Protein AF-A0A8A1M1Y3-F1 (afdb_monomer)

Sequence (169 aa):
MFKKKPVVKSLAPLRSSDRRKVADQIIQQFKIEIPTPTAATSQEQPGAPPNEAAITLTALRKSLLPDNTMSARFTTTAGPDLTLVQGTIYVGSHADDDERILWVRPEQGAGTDGRLYPTVYTLWRHPRLVPLLHTPNLVMDKLYGGADLMTPGLANGPPFPARAVCIFA

InterPro domains:
  IPR039757 Eukaryotic translation initiation factor 2D [PTHR12217] (1-159)
  IPR048248 Eukaryotic translation initiation factor 2D-like, PUA RNA-binding domain [PF26292] (130-158)

Radius of gyration: 18.9 Å; Cα contacts (8 Å, |Δi|>4): 222; chains: 1; bounding box: 44×28×60 Å

Solvent-accessible surface area (backbone atoms only — not comparable to full-atom values): 10388 Å² total; per-residue (Å²): 108,73,89,52,90,59,51,68,52,78,75,39,80,49,52,74,69,56,52,50,55,52,37,52,49,50,39,62,76,49,64,56,81,72,83,70,94,76,78,84,74,96,72,92,76,91,78,80,68,79,62,58,61,52,50,52,51,51,52,49,37,42,72,78,50,40,88,74,24,25,33,26,47,36,41,32,48,37,73,94,84,53,41,62,31,32,28,41,37,33,32,22,65,42,98,85,70,44,79,38,65,37,36,38,29,44,67,43,45,87,78,51,83,60,52,79,41,72,30,71,69,37,36,72,77,42,63,82,62,53,74,87,79,54,57,54,74,86,50,47,69,44,45,76,74,68,49,83,87,52,77,90,51,43,52,87,58,82,84,68,65,92,78,59,79,84,80,80,119

Organism: Ajellomyces capsulatus (NCBI:txid5037)

Mean predicted aligned error: 9.04 Å

pLDDT: mean 81.08, std 14.26, range [35.69, 94.81]

Structure (mmCIF, N/CA/C/O backbone):
data_AF-A0A8A1M1Y3-F1
#
_entry.id   AF-A0A8A1M1Y3-F1
#
loop_
_atom_site.group_PDB
_atom_site.id
_atom_site.type_symbol
_atom_site.label_atom_id
_atom_site.label_alt_id
_atom_site.label_comp_id
_atom_site.label_asym_id
_atom_site.label_entity_id
_atom_site.label_seq_id
_atom_site.pdbx_PDB_ins_code
_atom_site.Cartn_x
_atom_site.Cartn_y
_atom_site.Cartn_z
_atom_site.occupancy
_atom_site.B_iso_or_equiv
_atom_site.auth_seq_id
_atom_site.auth_comp_id
_atom_site.auth_asym_id
_atom_site.auth_atom_id
_atom_site.pdbx_PDB_model_num
ATOM 1 N N . MET A 1 1 ? -0.436 -1.206 -11.882 1.00 73.50 1 MET A N 1
ATOM 2 C CA . MET A 1 1 ? 0.939 -0.773 -11.511 1.00 73.50 1 MET A CA 1
ATOM 3 C C . MET A 1 1 ? 2.013 -1.871 -11.631 1.00 73.50 1 MET A C 1
ATOM 5 O O . MET A 1 1 ? 3.090 -1.573 -12.130 1.00 73.50 1 MET A O 1
ATOM 9 N N . PHE A 1 2 ? 1.764 -3.125 -11.219 1.00 82.00 2 PHE A N 1
ATOM 10 C CA . PHE A 1 2 ? 2.792 -4.193 -11.180 1.00 82.00 2 PHE A CA 1
ATOM 11 C C . PHE A 1 2 ? 2.541 -5.367 -12.143 1.00 82.00 2 PHE A C 1
ATOM 13 O O . PHE A 1 2 ? 2.886 -6.505 -11.846 1.00 82.00 2 PHE A O 1
ATOM 20 N N . LYS A 1 3 ? 1.931 -5.104 -13.307 1.00 79.50 3 LYS A N 1
ATOM 21 C CA . LYS A 1 3 ? 1.677 -6.145 -14.323 1.00 79.50 3 LYS A CA 1
ATOM 22 C C . LYS A 1 3 ? 2.973 -6.672 -14.949 1.00 79.50 3 LYS A C 1
ATOM 24 O O . LYS A 1 3 ? 3.080 -7.854 -15.250 1.00 79.50 3 LYS A O 1
ATOM 29 N N . LYS A 1 4 ? 3.956 -5.791 -15.147 1.00 82.12 4 LYS A N 1
ATOM 30 C CA . LYS A 1 4 ? 5.318 -6.153 -15.557 1.00 82.12 4 LYS A CA 1
ATOM 31 C C . LYS A 1 4 ? 6.212 -6.244 -14.323 1.00 82.12 4 LYS A C 1
ATOM 33 O O . LYS A 1 4 ? 5.993 -5.515 -13.355 1.00 82.12 4 LYS A O 1
ATOM 38 N N . LYS A 1 5 ? 7.229 -7.111 -14.380 1.00 83.88 5 LYS A N 1
ATOM 39 C CA . LYS A 1 5 ? 8.204 -7.268 -13.295 1.00 83.88 5 LYS A CA 1
ATOM 40 C C . LYS A 1 5 ? 8.909 -5.924 -13.043 1.00 83.88 5 LYS A C 1
ATOM 42 O O . LYS A 1 5 ? 9.575 -5.433 -13.956 1.00 83.88 5 LYS A O 1
ATOM 47 N N . PRO A 1 6 ? 8.761 -5.318 -11.851 1.00 87.12 6 PRO A N 1
ATOM 48 C CA . PRO A 1 6 ? 9.422 -4.061 -11.538 1.00 87.12 6 PRO A CA 1
ATOM 49 C C . PRO A 1 6 ? 10.923 -4.281 -11.327 1.00 87.12 6 PRO A C 1
ATOM 51 O O . PRO A 1 6 ? 11.355 -5.339 -10.864 1.00 87.12 6 PRO A O 1
ATOM 54 N N . VAL A 1 7 ? 11.715 -3.252 -11.617 1.00 89.25 7 VAL A N 1
ATOM 55 C CA . VAL A 1 7 ? 13.135 -3.204 -11.259 1.00 89.25 7 VAL A CA 1
ATOM 56 C C . VAL A 1 7 ? 13.241 -2.604 -9.864 1.00 89.25 7 VAL A C 1
ATOM 58 O O . VAL A 1 7 ? 12.853 -1.456 -9.650 1.00 89.25 7 VAL A O 1
ATOM 61 N N . VAL A 1 8 ? 13.745 -3.382 -8.910 1.00 90.56 8 VAL A N 1
ATOM 62 C CA . VAL A 1 8 ? 13.916 -2.967 -7.513 1.00 90.56 8 VAL A CA 1
ATOM 63 C C . VAL A 1 8 ? 15.404 -2.760 -7.248 1.00 90.56 8 VAL A C 1
ATOM 65 O O . VAL A 1 8 ? 16.219 -3.626 -7.558 1.00 90.56 8 VAL A O 1
ATOM 68 N N . LYS A 1 9 ? 15.762 -1.585 -6.724 1.00 90.75 9 LYS A N 1
ATOM 69 C CA . LYS A 1 9 ? 17.135 -1.258 -6.313 1.00 90.75 9 LYS A CA 1
ATOM 70 C C . LYS A 1 9 ? 17.486 -1.949 -4.990 1.00 90.75 9 LYS A C 1
ATOM 72 O O . LYS A 1 9 ? 16.641 -2.583 -4.370 1.00 90.75 9 LYS A O 1
ATOM 77 N N . SER A 1 10 ? 18.733 -1.792 -4.547 1.00 90.19 10 SER A N 1
ATOM 78 C CA . SER A 1 10 ? 19.198 -2.341 -3.269 1.00 90.19 10 SER A CA 1
ATOM 79 C C . SER A 1 10 ? 18.300 -1.925 -2.097 1.00 90.19 10 SER A C 1
ATOM 81 O O . SER A 1 10 ? 17.891 -0.762 -2.004 1.00 90.19 10 SER A O 1
ATOM 83 N N . LEU A 1 11 ? 18.009 -2.884 -1.218 1.00 91.38 11 LEU A N 1
ATOM 84 C CA . LEU A 1 11 ? 17.275 -2.669 0.023 1.00 91.38 11 LEU A CA 1
ATOM 85 C C . LEU A 1 11 ? 18.184 -1.998 1.055 1.00 91.38 11 LEU A C 1
ATOM 87 O O . LEU A 1 11 ? 19.333 -2.391 1.244 1.00 91.38 11 LEU A O 1
ATOM 91 N N . ALA A 1 12 ? 17.648 -0.998 1.746 1.00 92.62 12 ALA A N 1
ATOM 92 C CA . ALA A 1 12 ? 18.320 -0.287 2.822 1.00 92.62 12 ALA A CA 1
ATOM 93 C C . ALA A 1 12 ? 17.465 -0.331 4.100 1.00 92.62 12 ALA A C 1
ATOM 95 O O . ALA A 1 12 ? 16.260 -0.066 4.023 1.00 92.62 12 ALA A O 1
ATOM 96 N N . PRO A 1 13 ? 18.049 -0.626 5.277 1.00 92.75 13 PRO A N 1
ATOM 97 C CA . PRO A 1 13 ? 17.330 -0.579 6.547 1.00 92.75 13 PRO A CA 1
ATOM 98 C C . PRO A 1 13 ? 16.703 0.796 6.798 1.00 92.75 13 PRO A C 1
ATOM 100 O O . PRO A 1 13 ? 17.348 1.830 6.609 1.00 92.75 13 PRO A O 1
ATOM 103 N N . LEU A 1 14 ? 15.447 0.821 7.249 1.00 91.88 14 LEU A N 1
ATOM 104 C CA . LEU A 1 14 ? 14.746 2.068 7.537 1.00 91.88 14 LEU A CA 1
ATOM 105 C C . LEU A 1 14 ? 15.060 2.554 8.959 1.00 91.88 14 LEU A C 1
ATOM 107 O O . LEU A 1 14 ? 14.844 1.845 9.946 1.00 91.88 14 LEU A O 1
ATOM 111 N N . ARG A 1 15 ? 15.517 3.805 9.087 1.00 90.69 15 ARG A N 1
ATOM 112 C CA . ARG A 1 15 ? 15.813 4.415 10.391 1.00 90.69 15 ARG A CA 1
ATOM 113 C C . ARG A 1 15 ? 14.552 4.504 11.254 1.00 90.69 15 ARG A C 1
ATOM 115 O O . ARG A 1 15 ? 13.460 4.778 10.760 1.00 90.69 15 ARG A O 1
ATOM 122 N N . SER A 1 16 ? 14.703 4.365 12.571 1.00 88.88 16 SER A N 1
ATOM 123 C CA . SER A 1 16 ? 13.581 4.432 13.524 1.00 88.88 16 SER A CA 1
ATOM 124 C C . SER A 1 16 ? 12.809 5.758 13.489 1.00 88.88 16 SER A C 1
ATOM 126 O O . SER A 1 16 ? 11.610 5.786 13.765 1.00 88.88 16 SER A O 1
ATOM 128 N N . SER A 1 17 ? 13.465 6.876 13.159 1.00 90.44 17 SER A N 1
ATOM 129 C CA . SER A 1 17 ? 12.804 8.171 12.952 1.00 90.44 17 SER A CA 1
ATOM 130 C C . SER A 1 17 ? 11.873 8.147 11.745 1.00 90.44 17 SER A C 1
ATOM 132 O O . SER A 1 17 ? 10.739 8.605 11.840 1.00 90.44 17 SER A O 1
ATOM 134 N N . ASP A 1 18 ? 12.336 7.589 10.632 1.00 90.88 18 ASP A N 1
ATOM 135 C CA . ASP A 1 18 ? 11.597 7.599 9.373 1.00 90.88 18 ASP A CA 1
ATOM 136 C C . ASP A 1 18 ? 10.472 6.572 9.412 1.00 90.88 18 ASP A C 1
ATOM 138 O O . ASP A 1 18 ? 9.353 6.881 9.020 1.00 90.88 18 ASP A O 1
ATOM 142 N N . ARG A 1 19 ? 10.711 5.407 10.028 1.00 92.38 19 ARG A N 1
ATOM 143 C CA . ARG A 1 19 ? 9.668 4.408 10.293 1.00 92.38 19 ARG A CA 1
ATOM 144 C C . ARG A 1 19 ? 8.493 4.992 11.075 1.00 92.38 19 ARG A C 1
ATOM 146 O O . ARG A 1 19 ? 7.348 4.768 10.698 1.00 92.38 19 ARG A O 1
ATOM 153 N N . ARG A 1 20 ? 8.760 5.778 12.126 1.00 90.94 20 ARG A N 1
ATOM 154 C CA . ARG A 1 20 ? 7.705 6.452 12.902 1.00 90.94 20 ARG A CA 1
ATOM 155 C C . ARG A 1 20 ? 6.921 7.445 12.049 1.00 90.94 20 ARG A C 1
ATOM 157 O O . ARG A 1 20 ? 5.700 7.386 12.057 1.00 90.94 20 ARG A O 1
ATOM 164 N N . LYS A 1 21 ? 7.607 8.279 11.258 1.00 92.69 21 LYS A N 1
ATOM 165 C CA . LYS A 1 21 ? 6.956 9.233 10.343 1.00 92.69 21 LYS A CA 1
ATOM 166 C C . LYS A 1 21 ? 6.065 8.534 9.317 1.00 92.69 21 LYS A C 1
ATOM 168 O O . LYS A 1 21 ? 4.948 8.977 9.082 1.00 92.69 21 LYS A O 1
ATOM 173 N N . VAL A 1 22 ? 6.544 7.440 8.723 1.00 92.88 22 VAL A N 1
ATOM 174 C CA . VAL A 1 22 ? 5.768 6.667 7.743 1.00 92.88 22 VAL A CA 1
ATOM 175 C C . VAL A 1 22 ? 4.573 5.991 8.419 1.00 92.88 22 VAL A C 1
ATOM 177 O O . VAL A 1 22 ? 3.471 6.042 7.883 1.00 92.88 22 VAL A O 1
ATOM 180 N N . ALA A 1 23 ? 4.749 5.420 9.613 1.00 92.12 23 ALA A N 1
ATOM 181 C CA . ALA A 1 23 ? 3.643 4.842 10.373 1.00 92.12 23 ALA A CA 1
ATOM 182 C C . ALA A 1 23 ? 2.580 5.896 10.728 1.00 92.12 23 ALA A C 1
ATOM 184 O O . ALA A 1 23 ? 1.391 5.645 10.552 1.00 92.12 23 ALA A O 1
ATOM 185 N N . ASP A 1 24 ? 2.995 7.090 11.154 1.00 91.88 24 ASP A N 1
ATOM 186 C CA . ASP A 1 24 ? 2.087 8.205 11.443 1.00 91.88 24 ASP A CA 1
ATOM 187 C C . ASP A 1 24 ? 1.350 8.675 10.180 1.00 91.88 24 ASP A C 1
ATOM 189 O O . ASP A 1 24 ? 0.139 8.900 10.217 1.00 91.88 24 ASP A O 1
ATOM 193 N N . GLN A 1 25 ? 2.044 8.721 9.037 1.00 92.62 25 GLN A N 1
ATOM 194 C CA . GLN A 1 25 ? 1.429 8.999 7.739 1.00 92.62 25 GLN A CA 1
ATOM 195 C C . GLN A 1 25 ? 0.365 7.948 7.382 1.00 92.62 25 GLN A C 1
ATOM 197 O O . GLN A 1 25 ? -0.710 8.314 6.910 1.00 92.62 25 GLN A O 1
ATOM 202 N N . ILE A 1 26 ? 0.623 6.657 7.626 1.00 92.06 26 ILE A N 1
ATOM 203 C CA . ILE A 1 26 ? -0.346 5.572 7.394 1.00 92.06 26 ILE A CA 1
ATOM 204 C C . ILE A 1 26 ? -1.573 5.748 8.295 1.00 92.06 26 ILE A C 1
ATOM 206 O O . ILE A 1 26 ? -2.703 5.696 7.808 1.00 92.06 26 ILE A O 1
ATOM 210 N N . ILE A 1 27 ? -1.365 5.998 9.590 1.00 90.88 27 ILE A N 1
ATOM 211 C CA . ILE A 1 27 ? -2.449 6.203 10.563 1.00 90.88 27 ILE A CA 1
ATOM 212 C C . ILE A 1 27 ? -3.345 7.364 10.124 1.00 90.88 27 ILE A C 1
ATOM 214 O O . ILE A 1 27 ? -4.569 7.223 10.104 1.00 90.88 27 ILE A O 1
ATOM 218 N N . GLN A 1 28 ? -2.741 8.480 9.710 1.00 90.31 28 GLN A N 1
ATOM 219 C CA . GLN A 1 28 ? -3.463 9.652 9.227 1.00 90.31 28 GLN A CA 1
ATOM 220 C C . GLN A 1 28 ? -4.201 9.371 7.911 1.00 90.31 28 GLN A C 1
ATOM 222 O O . GLN A 1 28 ? -5.383 9.694 7.781 1.00 90.31 28 GLN A O 1
ATOM 227 N N . GLN A 1 29 ? -3.530 8.749 6.937 1.00 89.38 29 GLN A N 1
ATOM 228 C CA . GLN A 1 29 ? -4.084 8.499 5.606 1.00 89.38 29 GLN A CA 1
ATOM 229 C C . GLN A 1 29 ? -5.279 7.541 5.656 1.00 89.38 29 GLN A C 1
ATOM 231 O O . GLN A 1 29 ? -6.300 7.784 5.010 1.00 89.38 29 GLN A O 1
ATOM 236 N N . PHE A 1 30 ? -5.168 6.466 6.438 1.00 87.81 30 PHE A N 1
ATOM 237 C CA . PHE A 1 30 ? -6.215 5.458 6.584 1.00 87.81 30 PHE A CA 1
ATOM 238 C C . PHE A 1 30 ? -7.136 5.727 7.771 1.00 87.81 30 PHE A C 1
ATOM 240 O O . PHE A 1 30 ? -7.926 4.848 8.102 1.00 87.81 30 PHE A O 1
ATOM 247 N N . LYS A 1 31 ? -7.068 6.905 8.410 1.00 85.31 31 LYS A N 1
ATOM 248 C CA . LYS A 1 31 ? -7.916 7.281 9.557 1.00 85.31 31 LYS A CA 1
ATOM 249 C C . LYS A 1 31 ? -8.097 6.103 10.523 1.00 85.31 31 LYS A C 1
ATOM 251 O O . LYS A 1 31 ? -9.224 5.677 10.788 1.00 85.31 31 LYS A O 1
ATOM 256 N N . ILE A 1 32 ? -6.980 5.481 10.902 1.00 83.56 32 ILE A N 1
ATOM 257 C CA . ILE A 1 32 ? -7.005 4.287 11.744 1.00 83.56 32 ILE A CA 1
ATOM 258 C C . ILE A 1 32 ? -7.405 4.755 13.135 1.00 83.56 32 ILE A C 1
ATOM 260 O O . ILE A 1 32 ? -6.704 5.567 13.738 1.00 83.56 32 ILE A O 1
ATOM 264 N N . GLU A 1 33 ? -8.540 4.268 13.622 1.00 74.56 33 GLU A N 1
ATOM 265 C CA . GLU A 1 33 ? -8.980 4.542 14.983 1.00 74.56 33 G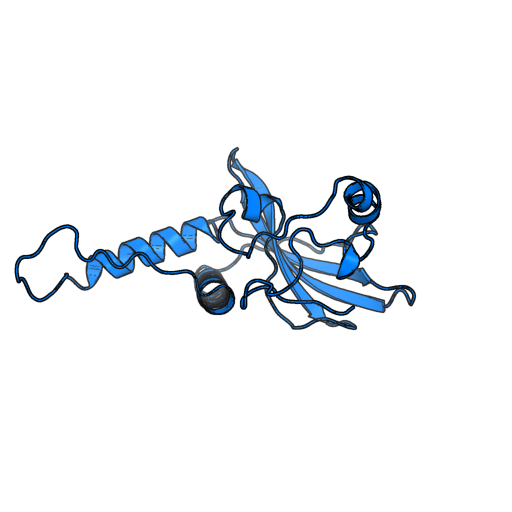LU A CA 1
ATOM 266 C C . GLU A 1 33 ? -7.968 3.920 15.941 1.00 74.56 33 GLU A C 1
ATOM 268 O O . GLU A 1 33 ? -7.783 2.701 15.987 1.00 74.56 33 GLU A O 1
ATOM 273 N N . ILE A 1 34 ? -7.261 4.778 16.672 1.00 69.19 34 ILE A N 1
ATOM 274 C CA . ILE A 1 34 ? -6.439 4.341 17.790 1.00 69.19 34 ILE A CA 1
ATOM 275 C C . ILE A 1 34 ? -7.442 3.925 18.863 1.00 69.19 34 ILE A C 1
ATOM 277 O O . ILE A 1 34 ? -8.282 4.755 19.217 1.00 69.19 34 ILE A O 1
ATOM 281 N N . PRO A 1 35 ? -7.398 2.683 19.370 1.00 60.12 35 PRO A N 1
ATOM 282 C CA . PRO A 1 35 ? -8.257 2.292 20.472 1.00 60.12 35 PRO A CA 1
ATOM 283 C C . PRO A 1 35 ? -7.930 3.185 21.673 1.00 60.12 35 PRO A C 1
ATOM 285 O O . PRO A 1 35 ? -6.937 2.974 22.368 1.00 60.12 35 PRO A O 1
ATOM 288 N N . THR A 1 36 ? -8.723 4.231 21.884 1.00 51.16 36 THR A N 1
ATOM 289 C CA . THR A 1 36 ? -8.802 4.927 23.163 1.00 51.16 36 THR A CA 1
ATOM 290 C C . THR A 1 36 ? -9.600 4.021 24.088 1.00 51.16 36 THR A C 1
ATOM 292 O O . THR A 1 36 ? -10.755 3.726 23.769 1.00 51.16 36 THR A O 1
ATOM 295 N N . PRO A 1 37 ? -9.019 3.527 25.191 1.00 52.44 37 PRO A N 1
ATOM 296 C CA . PRO A 1 37 ? -9.768 2.723 26.139 1.00 52.44 37 PRO A CA 1
ATOM 297 C C . PRO A 1 37 ? -10.765 3.6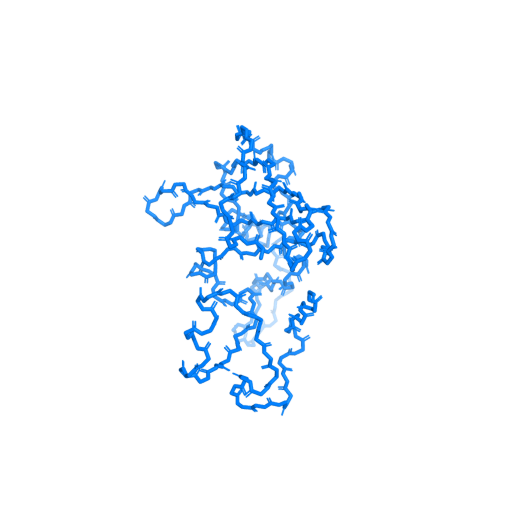35 26.863 1.00 52.44 37 PRO A C 1
ATOM 299 O O . PRO A 1 37 ? -10.401 4.297 27.828 1.00 52.44 37 PRO A O 1
ATOM 302 N N . THR A 1 38 ? -12.018 3.686 26.400 1.00 46.28 38 THR A N 1
ATOM 303 C CA . THR A 1 38 ? -13.111 4.299 27.166 1.00 46.28 38 THR A CA 1
ATOM 304 C C . THR A 1 38 ? -14.413 3.504 27.042 1.00 46.28 38 THR A C 1
ATOM 306 O O . THR A 1 38 ? -14.959 3.341 25.954 1.00 46.28 38 THR A O 1
ATOM 309 N N . ALA A 1 39 ? -14.914 3.115 28.219 1.00 44.66 39 ALA A N 1
ATOM 310 C CA . ALA 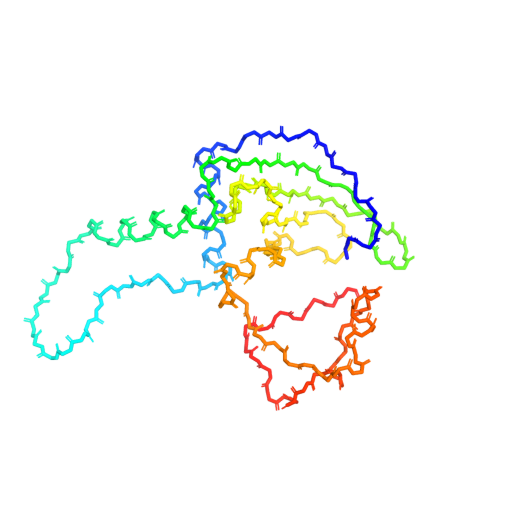A 1 39 ? -16.309 2.872 2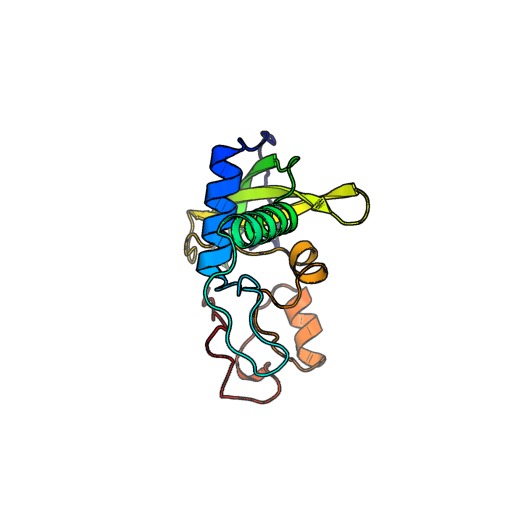8.591 1.00 44.66 39 ALA A CA 1
ATOM 311 C C . ALA A 1 39 ? -17.001 1.584 28.109 1.00 44.66 39 ALA A C 1
ATOM 313 O O . ALA A 1 39 ? -17.935 1.610 27.311 1.00 44.66 39 ALA A O 1
ATOM 314 N N . ALA A 1 40 ? -16.675 0.468 28.766 1.00 41.78 40 ALA A N 1
ATOM 315 C CA . ALA A 1 40 ? -17.745 -0.402 29.242 1.00 41.78 40 ALA A CA 1
ATOM 316 C C . ALA A 1 40 ? -18.212 0.127 30.610 1.00 41.78 40 ALA A C 1
ATOM 318 O O . ALA A 1 40 ? -17.405 0.275 31.525 1.00 41.78 40 ALA A O 1
ATOM 319 N N . THR A 1 41 ? -19.520 0.365 30.729 1.00 37.16 41 THR A N 1
ATOM 320 C CA . THR A 1 41 ? -20.292 0.692 31.945 1.00 37.16 41 THR A CA 1
ATOM 321 C C . THR A 1 41 ? -20.092 2.068 32.591 1.00 37.16 41 THR A C 1
ATOM 323 O O . THR A 1 41 ? -19.005 2.489 32.965 1.00 37.16 41 THR A O 1
ATOM 326 N N . SER A 1 42 ? -21.225 2.752 32.742 1.00 43.19 42 SER A N 1
ATOM 327 C CA . SER A 1 42 ? -21.451 3.968 33.509 1.00 43.19 42 SER A CA 1
ATOM 328 C C . SER A 1 42 ? -20.827 3.896 34.904 1.00 43.19 42 SER A C 1
ATOM 330 O O . SER A 1 42 ? -21.285 3.099 35.716 1.00 43.19 42 SER A O 1
ATOM 332 N N . GLN A 1 43 ? -19.834 4.740 35.181 1.00 35.91 43 GLN A N 1
ATOM 333 C CA . GLN A 1 43 ? -19.601 5.434 36.456 1.00 35.91 43 GLN A CA 1
ATOM 334 C C . GLN A 1 43 ? -18.380 6.356 36.303 1.00 35.91 43 GLN A C 1
ATOM 336 O O . GLN A 1 43 ? -17.408 6.033 35.626 1.00 35.91 43 GLN A O 1
ATOM 341 N N . GLU A 1 44 ? -18.496 7.557 36.856 1.00 40.94 44 GLU A N 1
ATOM 342 C CA . GLU A 1 44 ? -17.566 8.675 36.720 1.00 40.94 44 GLU A CA 1
ATOM 343 C C . GLU A 1 44 ? -16.163 8.354 37.261 1.00 40.94 44 GLU A C 1
ATOM 345 O O . GLU A 1 44 ? -16.007 8.075 38.447 1.00 40.94 44 GLU A O 1
ATOM 350 N N . GLN A 1 45 ? -15.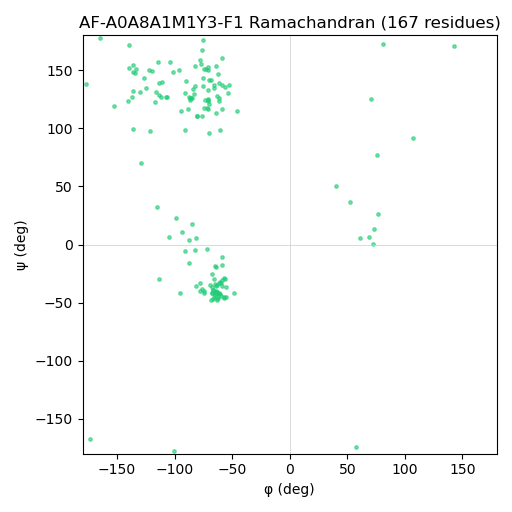122 8.497 36.428 1.00 41.62 45 GLN A N 1
ATOM 351 C CA . GLN A 1 45 ? -13.766 8.755 36.924 1.00 41.62 45 GLN A CA 1
ATOM 352 C C . GLN A 1 45 ? -12.923 9.523 35.882 1.00 41.62 45 GLN A C 1
ATOM 354 O O . GLN A 1 45 ? -12.736 9.039 34.763 1.00 41.62 45 GLN A O 1
ATOM 359 N N . PRO A 1 46 ? -12.436 10.740 36.196 1.00 47.41 46 PRO A N 1
ATOM 360 C CA . PRO A 1 46 ? -11.718 11.584 35.248 1.00 47.41 46 PRO A CA 1
ATOM 361 C C . PRO A 1 46 ? -10.217 11.251 35.225 1.00 47.41 46 PRO A C 1
ATOM 363 O O . PRO A 1 46 ? -9.536 11.355 36.241 1.00 47.41 46 PRO A O 1
ATOM 366 N N . GLY A 1 47 ? -9.692 10.926 34.039 1.00 49.47 47 GLY A N 1
ATOM 367 C CA . GLY A 1 47 ? -8.253 10.931 33.743 1.00 49.47 47 GLY A CA 1
ATOM 368 C C . GLY A 1 47 ? -7.606 9.551 33.615 1.00 49.47 47 GLY A C 1
ATOM 369 O O . GLY A 1 47 ? -7.077 9.010 34.581 1.00 49.47 47 GLY A O 1
ATOM 370 N N . ALA A 1 48 ? -7.558 9.012 32.394 1.00 50.44 48 ALA A N 1
ATOM 371 C CA . ALA A 1 48 ? -6.623 7.935 32.066 1.00 50.44 48 ALA A CA 1
ATOM 372 C C . ALA A 1 48 ? -5.173 8.474 32.085 1.00 50.44 48 ALA A C 1
ATOM 374 O O . ALA A 1 48 ? -4.940 9.601 31.631 1.00 50.44 48 ALA A O 1
ATOM 375 N N . PRO A 1 49 ? -4.178 7.709 32.574 1.00 56.25 49 PRO A N 1
ATOM 376 C CA . PRO A 1 49 ? -2.792 8.149 32.564 1.00 56.25 49 PRO A CA 1
ATOM 377 C C . PRO A 1 49 ? -2.287 8.272 31.113 1.00 56.25 49 PRO A C 1
ATOM 379 O O . PRO A 1 49 ? -2.511 7.368 30.305 1.00 56.25 49 PRO A O 1
ATOM 382 N N . PRO A 1 50 ? -1.534 9.332 30.761 1.00 59.78 50 PRO A N 1
ATOM 383 C CA . PRO A 1 50 ? -1.039 9.577 29.396 1.00 59.78 50 PRO A CA 1
ATOM 384 C C . PRO A 1 50 ? -0.159 8.450 28.818 1.00 59.78 50 PRO A C 1
ATOM 386 O O . PRO A 1 50 ? 0.142 8.438 27.626 1.00 59.78 50 PRO A O 1
ATOM 389 N N . ASN A 1 51 ? 0.253 7.490 29.648 1.00 65.38 51 ASN A N 1
ATOM 390 C CA . ASN A 1 51 ? 1.182 6.425 29.296 1.00 65.38 51 ASN A CA 1
ATOM 391 C C . ASN A 1 51 ? 0.537 5.287 28.478 1.00 65.38 51 ASN A C 1
ATOM 393 O O . ASN A 1 51 ? 1.190 4.714 27.611 1.00 65.38 51 ASN A O 1
ATOM 397 N N . GLU A 1 52 ? -0.740 4.963 28.700 1.00 68.94 52 GLU A N 1
ATOM 398 C CA . GLU A 1 52 ? -1.377 3.791 28.073 1.00 68.94 52 GLU A CA 1
ATOM 399 C C . GLU A 1 52 ? -1.686 4.015 26.586 1.00 68.94 52 GLU A C 1
ATOM 401 O O . GLU A 1 52 ? -1.367 3.178 25.740 1.00 68.94 52 GLU A O 1
ATOM 406 N N . ALA A 1 53 ? -2.187 5.203 26.237 1.00 70.38 53 ALA A N 1
ATOM 407 C CA . ALA A 1 53 ? -2.398 5.601 24.845 1.00 70.38 53 ALA A CA 1
ATOM 408 C C . ALA A 1 53 ? -1.083 5.640 24.039 1.00 70.38 53 ALA A C 1
ATOM 410 O O . ALA A 1 53 ? -1.053 5.316 22.852 1.00 70.38 53 ALA A O 1
ATOM 411 N N . ALA A 1 54 ? 0.033 6.000 24.679 1.00 74.62 54 ALA A N 1
ATOM 412 C CA . ALA A 1 54 ? 1.346 5.975 24.040 1.00 74.62 54 ALA A CA 1
ATOM 413 C C . ALA A 1 54 ? 1.83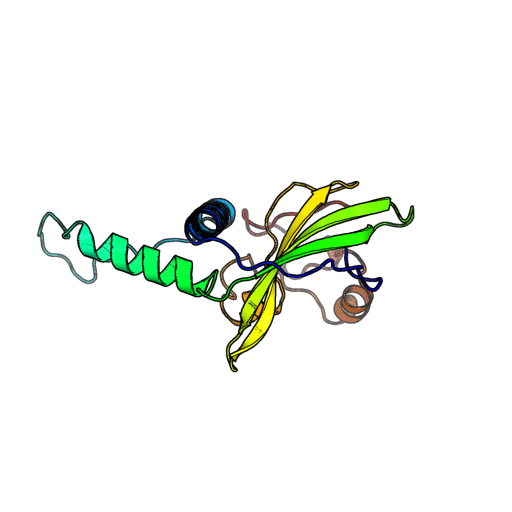1 4.537 23.765 1.00 74.62 54 ALA A C 1
ATOM 415 O O . ALA A 1 54 ? 2.466 4.283 22.732 1.00 74.62 54 ALA A O 1
ATOM 416 N N . ILE A 1 55 ? 1.503 3.589 24.649 1.00 79.19 55 ILE A N 1
ATOM 417 C CA . ILE A 1 55 ? 1.819 2.164 24.489 1.00 79.19 55 ILE A CA 1
ATOM 418 C C . ILE A 1 55 ? 1.008 1.560 23.336 1.00 79.19 55 ILE A C 1
ATOM 420 O O . ILE A 1 55 ? 1.597 0.928 22.454 1.00 79.19 55 ILE A O 1
ATOM 424 N N . THR A 1 56 ? -0.307 1.799 23.281 1.00 82.81 56 THR A N 1
ATOM 425 C CA . THR A 1 56 ? -1.173 1.267 22.210 1.00 82.81 56 THR A CA 1
ATOM 426 C C . THR A 1 56 ? -0.777 1.807 20.839 1.00 82.81 56 THR A C 1
ATOM 428 O O . THR A 1 56 ? -0.671 1.048 19.875 1.00 82.81 56 THR A O 1
ATOM 431 N N . LEU A 1 57 ? -0.457 3.098 20.754 1.00 84.00 57 LEU A N 1
ATOM 432 C CA . LEU A 1 57 ? 0.008 3.734 19.525 1.00 84.00 57 LEU A CA 1
ATOM 433 C C . LEU A 1 57 ? 1.371 3.160 19.092 1.00 84.00 57 LEU A C 1
ATOM 435 O O . LEU A 1 57 ? 1.579 2.840 17.921 1.00 84.00 57 LEU A O 1
ATOM 439 N N . THR A 1 58 ? 2.293 2.941 20.032 1.00 86.50 58 THR A N 1
ATOM 440 C CA . THR A 1 58 ? 3.584 2.296 19.734 1.00 86.50 58 THR A CA 1
ATOM 441 C C . THR A 1 58 ? 3.405 0.863 19.225 1.00 86.50 58 THR A C 1
ATOM 443 O O . THR A 1 58 ? 4.059 0.479 18.252 1.00 86.50 58 THR A O 1
ATOM 446 N N . ALA A 1 59 ? 2.498 0.090 19.826 1.00 87.06 59 ALA A N 1
ATOM 447 C CA . ALA A 1 59 ? 2.162 -1.258 19.371 1.00 87.06 59 ALA A CA 1
ATOM 448 C C . ALA A 1 59 ? 1.542 -1.246 17.963 1.00 87.06 59 ALA A C 1
ATOM 450 O O . ALA A 1 59 ? 1.920 -2.049 17.109 1.00 87.06 59 ALA A O 1
ATOM 451 N N . LEU A 1 60 ? 0.657 -0.285 17.684 1.00 87.44 60 LEU A N 1
ATOM 452 C CA . LEU A 1 60 ? 0.031 -0.105 16.376 1.00 87.44 60 LEU A CA 1
ATOM 453 C C . LEU A 1 60 ? 1.068 0.240 15.299 1.00 87.44 60 LEU A C 1
ATOM 455 O O . LEU A 1 60 ? 1.085 -0.392 14.243 1.00 87.44 60 LEU A O 1
ATOM 459 N N . ARG A 1 61 ? 1.993 1.170 15.576 1.00 89.81 61 ARG A N 1
ATOM 460 C CA . ARG A 1 61 ? 3.099 1.497 14.656 1.00 89.81 61 ARG A CA 1
ATOM 461 C C . ARG A 1 61 ? 3.942 0.266 14.327 1.00 89.81 61 ARG A C 1
ATOM 463 O O . ARG A 1 61 ? 4.233 0.042 13.157 1.00 89.81 61 ARG A O 1
ATOM 470 N N . LYS A 1 62 ? 4.291 -0.540 15.337 1.00 88.94 62 LYS A N 1
ATOM 471 C CA . LYS A 1 62 ? 5.040 -1.796 15.156 1.00 88.94 62 LYS A CA 1
ATOM 472 C C . LYS A 1 62 ? 4.264 -2.836 14.348 1.00 88.94 62 LYS A C 1
ATOM 474 O O . LYS A 1 62 ? 4.860 -3.569 13.568 1.00 88.94 62 LYS A O 1
ATOM 479 N N . SER A 1 63 ? 2.943 -2.882 14.516 1.00 88.50 63 SER A N 1
ATOM 480 C CA . SER A 1 63 ? 2.066 -3.780 13.762 1.00 88.50 63 SER A CA 1
ATOM 481 C C . SER A 1 63 ? 2.013 -3.424 12.270 1.00 88.50 63 SER A C 1
ATOM 483 O O . SER A 1 63 ? 2.020 -4.325 11.432 1.00 88.50 63 SER A O 1
ATOM 485 N N . LEU A 1 64 ? 1.996 -2.126 11.935 1.00 89.31 64 LEU A N 1
ATOM 486 C CA . LEU A 1 64 ? 1.981 -1.632 10.550 1.00 89.31 64 LEU A CA 1
ATOM 487 C C . LEU A 1 64 ? 3.360 -1.689 9.877 1.00 89.31 64 LEU A C 1
ATOM 489 O O . LEU A 1 64 ? 3.451 -1.987 8.685 1.00 89.31 64 LEU A O 1
ATOM 493 N N . LEU A 1 65 ? 4.415 -1.358 10.627 1.00 91.06 65 LEU A N 1
ATOM 494 C CA . LEU A 1 65 ? 5.806 -1.335 10.179 1.00 91.06 65 LEU A CA 1
ATOM 495 C C . LEU A 1 65 ? 6.708 -1.971 11.251 1.00 91.06 65 LEU A C 1
ATOM 497 O O . LEU A 1 65 ? 7.080 -1.295 12.218 1.00 91.06 65 LEU A O 1
ATOM 501 N N . PRO A 1 66 ? 7.082 -3.250 11.079 1.00 91.19 66 PRO A N 1
ATOM 502 C CA . PRO A 1 66 ? 7.992 -3.960 11.973 1.00 91.19 66 PRO A CA 1
ATOM 503 C C . PRO A 1 66 ? 9.368 -3.292 12.102 1.00 91.19 66 PRO A C 1
ATOM 505 O O . PRO A 1 66 ? 9.797 -2.510 11.248 1.00 91.19 66 PRO A O 1
ATOM 508 N N . ASP A 1 67 ? 10.105 -3.621 13.162 1.00 87.44 67 ASP A N 1
ATOM 509 C CA . ASP A 1 67 ? 11.402 -2.990 13.433 1.00 87.44 67 ASP A CA 1
ATOM 510 C C . ASP A 1 67 ? 12.485 -3.353 12.398 1.00 87.44 67 ASP A C 1
ATOM 512 O O . ASP A 1 67 ? 13.367 -2.529 12.149 1.00 87.44 67 ASP A O 1
ATOM 516 N N . ASN A 1 68 ? 12.365 -4.504 11.725 1.00 89.38 68 ASN A N 1
ATOM 517 C CA . ASN A 1 68 ? 13.232 -4.937 10.623 1.00 89.38 68 ASN A CA 1
ATOM 518 C C . ASN A 1 68 ? 12.816 -4.381 9.247 1.00 89.38 68 ASN A C 1
ATOM 520 O O . ASN A 1 68 ? 13.234 -4.904 8.218 1.00 89.38 68 ASN A O 1
ATOM 524 N N . THR A 1 69 ? 11.992 -3.328 9.203 1.00 92.25 69 THR A N 1
ATOM 525 C CA . THR A 1 69 ? 11.553 -2.755 7.925 1.00 92.25 69 THR A CA 1
ATOM 526 C C . THR A 1 69 ? 12.743 -2.235 7.109 1.00 92.25 69 THR A C 1
ATOM 528 O O . THR A 1 69 ? 13.493 -1.361 7.555 1.00 92.25 69 THR A O 1
ATOM 531 N N . MET A 1 70 ? 12.858 -2.700 5.870 1.00 93.81 70 MET A N 1
ATOM 532 C CA . MET A 1 70 ? 13.752 -2.182 4.841 1.00 93.81 70 MET A CA 1
ATOM 533 C C . MET A 1 70 ? 12.968 -1.358 3.818 1.00 93.81 70 MET A C 1
ATOM 535 O O . MET A 1 70 ? 11.764 -1.524 3.637 1.00 93.81 70 MET A O 1
ATOM 539 N N . SER A 1 71 ? 13.658 -0.467 3.118 1.00 94.06 71 SER A N 1
ATOM 540 C CA . SER A 1 71 ? 13.102 0.315 2.018 1.00 94.06 71 SER A CA 1
ATOM 541 C C . SER A 1 71 ? 13.957 0.161 0.767 1.00 94.06 71 SER A C 1
ATOM 543 O O . SER A 1 71 ? 15.179 0.076 0.855 1.00 94.06 71 SER A O 1
ATOM 545 N N . ALA A 1 72 ? 13.326 0.127 -0.402 1.00 94.38 72 ALA A N 1
ATOM 546 C CA . ALA A 1 72 ? 14.014 0.158 -1.690 1.00 94.38 72 ALA A CA 1
ATOM 547 C C . ALA A 1 72 ? 13.256 1.046 -2.667 1.00 94.38 72 ALA A C 1
ATOM 549 O O . ALA A 1 72 ? 12.032 1.162 -2.602 1.00 94.38 72 ALA A O 1
ATOM 550 N N . ARG A 1 73 ? 13.976 1.636 -3.624 1.00 93.06 73 ARG A N 1
ATOM 551 C CA . ARG A 1 73 ? 13.325 2.284 -4.764 1.00 93.06 73 ARG A CA 1
ATOM 552 C C . ARG A 1 73 ? 12.972 1.252 -5.818 1.00 93.06 73 ARG A C 1
ATOM 554 O O . ARG A 1 73 ? 13.805 0.413 -6.162 1.00 93.06 73 ARG A O 1
ATOM 561 N N . PHE A 1 74 ? 11.775 1.364 -6.371 1.00 93.12 74 PHE A N 1
ATOM 562 C CA . PHE A 1 74 ? 11.346 0.576 -7.514 1.00 93.12 74 PHE A CA 1
ATOM 563 C C . PHE A 1 74 ? 11.118 1.462 -8.734 1.00 93.12 74 PHE A C 1
ATOM 565 O O . PHE A 1 74 ? 10.874 2.668 -8.640 1.00 93.12 74 PHE A O 1
ATOM 572 N N . THR A 1 75 ? 11.200 0.843 -9.900 1.00 90.31 75 THR A N 1
ATOM 573 C CA . THR A 1 75 ? 10.856 1.448 -11.179 1.00 90.31 75 THR A CA 1
ATOM 574 C C . THR A 1 75 ? 10.058 0.434 -11.988 1.00 90.31 75 THR A C 1
ATOM 576 O O . THR A 1 75 ? 10.463 -0.719 -12.137 1.00 90.31 75 THR A O 1
ATOM 579 N N . THR A 1 76 ? 8.886 0.842 -12.458 1.00 88.94 76 THR A N 1
ATOM 580 C CA . THR A 1 76 ? 7.954 0.021 -13.237 1.00 88.94 76 THR A CA 1
ATOM 581 C C . THR A 1 76 ? 7.351 0.851 -14.367 1.00 88.94 76 THR A C 1
ATOM 583 O O . THR A 1 76 ? 7.556 2.058 -14.428 1.00 88.94 76 THR A O 1
ATOM 586 N N . THR A 1 77 ? 6.614 0.211 -15.270 1.00 85.00 77 THR A N 1
ATOM 587 C CA . THR A 1 77 ? 5.828 0.900 -16.303 1.00 85.00 77 THR A CA 1
ATOM 588 C C . THR A 1 77 ? 4.342 0.677 -16.050 1.00 85.00 77 THR A C 1
ATOM 590 O O . THR A 1 77 ? 3.935 -0.424 -15.665 1.00 85.00 77 THR A O 1
ATOM 593 N N . ALA A 1 78 ? 3.532 1.719 -16.228 1.00 78.56 78 ALA A N 1
ATOM 594 C CA . ALA A 1 78 ? 2.087 1.677 -16.027 1.00 78.56 78 ALA A CA 1
ATOM 595 C C . ALA A 1 78 ? 1.334 2.338 -17.190 1.00 78.56 78 ALA A C 1
ATOM 597 O O . ALA A 1 78 ? 1.837 3.258 -17.835 1.00 78.56 78 ALA A O 1
ATOM 598 N N . GLY A 1 79 ? 0.114 1.854 -17.427 1.00 72.62 79 GLY A N 1
ATOM 599 C CA . GLY A 1 79 ? -0.772 2.347 -18.478 1.00 72.62 79 GLY A CA 1
ATOM 600 C C . GLY A 1 79 ? -0.471 1.791 -19.879 1.00 72.62 79 GLY A C 1
ATOM 601 O O . GLY A 1 79 ? 0.524 1.081 -20.073 1.00 72.62 79 GLY A O 1
ATOM 602 N N . PRO A 1 80 ? -1.348 2.096 -20.852 1.00 70.94 80 PRO A N 1
ATOM 603 C CA . PRO A 1 80 ? -1.180 1.710 -22.255 1.00 70.94 80 PRO A CA 1
ATOM 604 C C . PRO A 1 80 ? 0.067 2.349 -22.882 1.00 70.94 80 PRO A C 1
ATOM 606 O O . PRO A 1 80 ? 0.780 1.679 -23.625 1.00 70.94 80 PRO A O 1
ATOM 609 N N . ASP A 1 81 ? 0.399 3.579 -22.481 1.00 75.38 81 ASP A N 1
ATOM 610 C CA . ASP A 1 81 ? 1.548 4.340 -22.993 1.00 75.38 81 ASP A CA 1
ATOM 611 C C . ASP A 1 81 ? 2.887 3.952 -22.338 1.00 75.38 81 ASP A C 1
ATOM 613 O O . ASP A 1 81 ? 3.914 4.583 -22.578 1.00 75.38 81 ASP A O 1
ATOM 617 N N . LEU A 1 82 ? 2.894 2.916 -21.485 1.00 76.94 82 LEU A N 1
ATOM 618 C CA . LEU A 1 82 ? 4.081 2.414 -20.778 1.00 76.94 82 LEU A CA 1
ATOM 619 C C . LEU A 1 82 ? 4.855 3.501 -20.018 1.00 76.94 82 LEU A C 1
ATOM 621 O O . LEU A 1 82 ? 6.084 3.456 -19.922 1.00 76.94 82 LEU A O 1
ATOM 625 N N . THR A 1 83 ? 4.132 4.453 -19.434 1.00 82.19 83 THR A N 1
ATOM 626 C CA . THR A 1 83 ? 4.732 5.546 -18.666 1.00 82.19 83 THR A CA 1
ATOM 627 C C . THR A 1 83 ? 5.554 5.004 -17.501 1.00 82.19 83 THR A C 1
ATOM 629 O O . THR A 1 83 ? 5.161 4.051 -16.820 1.00 82.19 83 THR A O 1
ATOM 632 N N . LEU A 1 84 ? 6.730 5.593 -17.285 1.00 84.75 84 LEU A N 1
ATOM 633 C CA . LEU A 1 84 ? 7.621 5.178 -16.213 1.00 84.75 84 LEU A CA 1
ATOM 634 C C . LEU A 1 84 ? 7.062 5.649 -14.868 1.00 84.75 84 LEU A C 1
ATOM 636 O O . LEU A 1 84 ? 6.852 6.841 -14.658 1.00 84.75 84 LEU A O 1
ATOM 640 N N . VAL A 1 85 ? 6.872 4.707 -13.950 1.00 88.25 85 VAL A N 1
ATOM 641 C CA . VAL A 1 85 ? 6.468 4.961 -12.570 1.00 88.25 85 VAL A CA 1
ATOM 642 C C . VAL A 1 85 ? 7.605 4.571 -11.640 1.00 88.25 85 VAL A C 1
ATOM 644 O O . VAL A 1 85 ? 8.125 3.454 -11.697 1.00 88.25 85 VAL A O 1
ATOM 647 N N . GLN A 1 86 ? 7.982 5.487 -10.759 1.00 90.38 86 GLN A N 1
ATOM 648 C CA . GLN A 1 86 ? 8.993 5.273 -9.734 1.00 90.38 86 GLN A CA 1
ATOM 649 C C . GLN A 1 86 ? 8.416 5.533 -8.350 1.00 90.38 86 GLN A C 1
ATOM 651 O O . GLN A 1 86 ? 7.516 6.353 -8.156 1.00 90.38 86 GLN A O 1
ATOM 656 N N . GLY A 1 87 ? 8.955 4.828 -7.366 1.00 92.25 87 GLY A N 1
ATOM 657 C CA . GLY A 1 87 ? 8.526 4.990 -5.991 1.00 92.25 87 GLY A CA 1
ATOM 658 C C . GLY A 1 87 ? 9.373 4.202 -5.013 1.00 92.25 87 GLY A C 1
ATOM 659 O O . GLY A 1 87 ? 10.429 3.667 -5.359 1.00 92.25 87 GLY A O 1
ATOM 660 N N . THR A 1 88 ? 8.867 4.109 -3.793 1.00 93.94 88 THR A N 1
ATOM 661 C CA . THR A 1 88 ? 9.505 3.425 -2.674 1.00 93.94 88 THR A CA 1
ATOM 662 C C . THR A 1 88 ? 8.648 2.238 -2.245 1.00 93.94 88 THR A C 1
ATOM 664 O O . THR A 1 88 ? 7.440 2.372 -2.062 1.00 93.94 88 THR A O 1
ATOM 667 N N . ILE A 1 89 ? 9.258 1.067 -2.085 1.00 94.81 89 ILE A N 1
ATOM 668 C CA . ILE A 1 89 ? 8.644 -0.079 -1.411 1.00 94.81 89 ILE A CA 1
ATOM 669 C C . ILE A 1 89 ? 9.194 -0.198 0.005 1.00 94.81 89 ILE A C 1
ATOM 671 O O . ILE A 1 89 ? 10.362 0.112 0.245 1.00 94.81 89 ILE A O 1
ATOM 675 N N . TYR A 1 90 ? 8.364 -0.690 0.918 1.00 94.69 90 TYR A N 1
ATOM 676 C CA . TYR A 1 90 ? 8.742 -1.028 2.283 1.00 94.69 90 TYR A CA 1
ATOM 677 C C . TYR A 1 90 ? 8.556 -2.530 2.488 1.00 94.69 90 TYR A C 1
ATOM 679 O O . TYR A 1 90 ? 7.462 -3.059 2.277 1.00 94.69 90 TYR A O 1
ATOM 687 N N . VAL A 1 91 ? 9.632 -3.204 2.873 1.00 93.94 91 VAL A N 1
ATOM 688 C CA . VAL A 1 91 ? 9.720 -4.651 3.092 1.00 93.94 91 VAL A CA 1
ATOM 689 C C . VAL A 1 91 ? 9.888 -4.901 4.584 1.00 93.94 91 VAL A C 1
ATOM 691 O O . VAL A 1 91 ? 10.613 -4.152 5.224 1.00 93.94 91 VAL A O 1
ATOM 694 N N . GLY A 1 92 ? 9.245 -5.915 5.151 1.00 91.88 92 GLY A N 1
ATOM 695 C CA . GLY A 1 92 ? 9.436 -6.293 6.555 1.00 91.88 92 GLY A CA 1
ATOM 696 C C . GLY A 1 92 ? 8.886 -7.685 6.857 1.00 91.88 92 GLY A C 1
ATOM 697 O O . GLY A 1 92 ? 8.310 -8.316 5.965 1.00 91.88 92 GLY A O 1
ATOM 698 N N . SER A 1 93 ? 9.045 -8.149 8.102 1.00 89.19 93 SER A N 1
ATOM 699 C CA . SER A 1 93 ? 8.548 -9.473 8.514 1.00 89.19 93 SER A CA 1
ATOM 700 C C . SER A 1 93 ? 7.025 -9.573 8.416 1.00 89.19 93 SER A C 1
ATOM 702 O O . SER A 1 93 ? 6.272 -8.768 8.986 1.00 89.19 93 SER A O 1
ATOM 704 N N . HIS A 1 94 ? 6.566 -10.618 7.731 1.00 85.25 94 HIS A N 1
ATOM 705 C CA . HIS A 1 94 ? 5.175 -11.069 7.711 1.00 85.25 94 HIS A CA 1
ATOM 706 C C . HIS A 1 94 ? 4.980 -12.271 8.659 1.00 85.25 94 HIS A C 1
ATOM 708 O O . HIS A 1 94 ? 5.869 -12.571 9.440 1.00 85.25 94 HIS A O 1
ATOM 714 N N . ALA A 1 95 ? 3.782 -12.859 8.740 1.00 73.88 95 ALA A N 1
ATOM 715 C CA . ALA A 1 95 ? 3.336 -13.696 9.870 1.00 73.88 95 ALA A CA 1
ATOM 716 C C . ALA A 1 95 ? 4.234 -14.907 10.163 1.00 73.88 95 ALA A C 1
ATOM 718 O O . ALA A 1 95 ? 4.361 -15.281 11.325 1.00 73.88 95 ALA A O 1
ATOM 719 N N . ASP A 1 96 ? 4.899 -15.427 9.136 1.00 75.19 96 ASP A N 1
ATOM 720 C CA . ASP A 1 96 ? 5.775 -16.597 9.202 1.00 75.19 96 ASP A CA 1
ATOM 721 C C . ASP A 1 96 ? 7.271 -16.219 9.292 1.00 75.19 96 ASP A C 1
ATOM 723 O O . ASP A 1 96 ? 8.130 -16.984 8.875 1.00 75.19 96 ASP A O 1
ATOM 727 N N . ASP A 1 97 ? 7.579 -15.003 9.764 1.00 76.94 97 ASP A N 1
ATOM 728 C CA . ASP A 1 97 ? 8.914 -14.358 9.780 1.00 76.94 97 ASP A CA 1
ATOM 729 C C . ASP A 1 97 ? 9.562 -14.137 8.398 1.00 76.94 97 ASP A C 1
ATOM 731 O O . ASP A 1 97 ? 10.666 -13.622 8.247 1.00 76.94 97 ASP A O 1
ATOM 735 N N . ASP A 1 98 ? 8.806 -14.443 7.358 1.00 85.94 98 ASP A N 1
ATOM 736 C CA . ASP A 1 98 ? 9.168 -14.226 5.975 1.00 85.94 98 ASP A CA 1
ATOM 737 C C . ASP A 1 98 ? 9.156 -12.733 5.605 1.00 85.94 98 ASP A C 1
ATOM 739 O O . ASP A 1 98 ? 8.181 -12.010 5.848 1.00 85.94 98 ASP A O 1
ATOM 743 N N . GLU A 1 99 ? 10.205 -12.266 4.926 1.00 89.31 99 GLU A N 1
ATOM 744 C CA . GLU A 1 99 ? 10.253 -10.902 4.401 1.00 89.31 99 GLU A CA 1
ATOM 745 C C . GLU A 1 99 ? 9.281 -10.741 3.222 1.00 89.31 99 GLU A C 1
ATOM 747 O O . GLU A 1 99 ? 9.319 -11.478 2.226 1.00 89.31 99 GLU A O 1
ATOM 752 N N . ARG A 1 100 ? 8.376 -9.760 3.325 1.00 91.81 100 ARG A N 1
ATOM 753 C CA . ARG A 1 100 ? 7.400 -9.419 2.278 1.00 91.81 100 ARG A CA 1
ATOM 754 C C . ARG A 1 100 ? 7.300 -7.913 2.093 1.00 91.81 100 ARG A C 1
ATOM 756 O O . ARG A 1 100 ? 7.538 -7.132 3.010 1.00 91.81 100 ARG A O 1
ATOM 763 N N . ILE A 1 101 ? 6.896 -7.496 0.894 1.00 92.69 101 ILE A N 1
ATOM 764 C CA . ILE A 1 101 ? 6.570 -6.093 0.622 1.00 92.69 101 ILE A CA 1
ATOM 765 C C . ILE A 1 101 ? 5.260 -5.772 1.344 1.00 92.69 101 ILE A C 1
ATOM 767 O O . ILE A 1 101 ? 4.220 -6.343 1.017 1.00 92.69 101 ILE A O 1
ATOM 771 N N . LEU A 1 102 ? 5.307 -4.860 2.311 1.00 93.50 102 LEU A N 1
ATOM 772 C CA . LEU A 1 102 ? 4.157 -4.463 3.123 1.00 93.50 102 LEU A CA 1
ATOM 773 C C . LEU A 1 102 ? 3.473 -3.214 2.556 1.00 93.50 102 LEU A C 1
ATOM 775 O O . LEU A 1 102 ? 2.244 -3.144 2.479 1.00 93.50 102 LEU A O 1
ATOM 779 N N . TRP A 1 103 ? 4.267 -2.238 2.118 1.00 94.69 103 TRP A N 1
ATOM 780 C CA . TRP A 1 103 ? 3.760 -0.953 1.644 1.00 94.69 103 TRP A CA 1
ATOM 781 C C . TRP A 1 103 ? 4.455 -0.521 0.365 1.00 94.69 103 TRP A C 1
ATOM 783 O O . TRP A 1 103 ? 5.638 -0.790 0.155 1.00 94.69 103 TRP A O 1
ATOM 793 N N . VAL A 1 104 ? 3.716 0.196 -0.473 1.00 93.56 104 VAL A N 1
ATOM 794 C CA . VAL A 1 104 ? 4.208 0.771 -1.723 1.00 93.56 104 VAL A CA 1
ATOM 795 C C . VAL A 1 104 ? 3.813 2.236 -1.775 1.00 93.56 104 VAL A C 1
ATOM 797 O O . VAL A 1 104 ? 2.654 2.579 -1.573 1.00 93.56 104 VAL A O 1
ATOM 800 N N . ARG A 1 105 ? 4.768 3.104 -2.086 1.00 92.75 105 ARG A N 1
ATOM 801 C CA . ARG A 1 105 ? 4.557 4.532 -2.297 1.00 92.75 105 ARG A CA 1
ATOM 802 C C . ARG A 1 105 ? 5.024 4.911 -3.703 1.00 92.75 105 ARG A C 1
ATOM 804 O O . ARG A 1 105 ? 6.225 5.086 -3.900 1.00 92.75 105 ARG A O 1
ATOM 811 N N . PRO A 1 106 ? 4.129 5.008 -4.693 1.00 89.81 106 PRO A N 1
ATOM 812 C CA . PRO A 1 106 ? 4.460 5.602 -5.981 1.00 89.81 106 PRO A CA 1
ATOM 813 C C . PRO A 1 106 ? 4.624 7.120 -5.818 1.00 89.81 106 PRO A C 1
ATOM 815 O O . PRO A 1 106 ? 3.737 7.788 -5.294 1.00 89.81 106 PRO A O 1
ATOM 818 N N . GLU A 1 107 ? 5.769 7.662 -6.230 1.00 86.75 107 GLU A N 1
ATOM 819 C CA . GLU A 1 107 ? 6.124 9.079 -6.031 1.00 86.75 107 GLU A CA 1
ATOM 820 C C . GLU A 1 107 ? 6.203 9.859 -7.345 1.00 86.75 107 GLU A C 1
ATOM 822 O O . GLU A 1 107 ? 5.976 11.066 -7.350 1.00 86.75 107 GLU A O 1
ATOM 827 N N . GLN A 1 108 ? 6.552 9.193 -8.447 1.00 83.81 108 GLN A N 1
ATOM 828 C CA . GLN A 1 108 ? 6.753 9.827 -9.747 1.00 83.81 108 GLN A CA 1
ATOM 829 C C . GLN A 1 108 ? 6.106 8.987 -10.846 1.00 83.81 108 GLN A C 1
ATOM 831 O O . GLN A 1 108 ? 6.338 7.779 -10.906 1.00 83.81 108 GLN A O 1
ATOM 836 N N . GLY A 1 109 ? 5.333 9.624 -11.724 1.00 75.56 109 GLY A N 1
ATOM 837 C CA . GLY A 1 109 ? 4.688 8.995 -12.877 1.00 75.56 109 GLY A CA 1
ATOM 838 C C . GLY A 1 109 ? 3.294 9.562 -13.148 1.00 75.56 109 GLY A C 1
ATOM 839 O O . GLY A 1 109 ? 2.754 10.329 -12.351 1.00 75.56 109 GLY A O 1
ATOM 840 N N . ALA A 1 110 ? 2.701 9.184 -14.280 1.00 67.44 110 ALA A N 1
ATOM 841 C CA . ALA A 1 110 ? 1.311 9.520 -14.575 1.00 67.44 110 ALA A CA 1
ATOM 842 C C . ALA A 1 110 ? 0.372 8.797 -13.588 1.00 67.44 110 ALA A C 1
ATOM 844 O O . ALA A 1 110 ? 0.568 7.617 -13.293 1.00 67.44 110 ALA A O 1
ATOM 845 N N . GLY A 1 111 ? -0.619 9.514 -13.046 1.00 67.19 111 GLY A N 1
ATOM 846 C CA . GLY A 1 111 ? -1.622 8.946 -12.134 1.00 67.19 111 GLY A CA 1
ATOM 847 C C . GLY A 1 111 ? -1.124 8.616 -10.719 1.00 67.19 111 GLY A C 1
ATOM 848 O O . GLY A 1 111 ? -1.811 7.908 -9.986 1.00 67.19 111 GLY A O 1
ATOM 849 N N . THR A 1 112 ? 0.058 9.094 -10.304 1.00 77.38 112 THR A N 1
ATOM 850 C CA . THR A 1 112 ? 0.557 8.883 -8.934 1.00 77.38 112 THR A CA 1
ATOM 851 C C . THR A 1 112 ? 0.127 10.013 -8.006 1.00 77.38 112 THR A C 1
ATOM 853 O O . THR A 1 112 ? 0.369 11.181 -8.297 1.00 77.38 112 THR A O 1
ATOM 856 N N . ASP A 1 113 ? -0.437 9.673 -6.853 1.00 79.19 113 ASP A N 1
ATOM 857 C CA . ASP A 1 113 ? -0.925 10.622 -5.846 1.00 79.19 113 ASP A CA 1
ATOM 858 C C . ASP A 1 113 ? -0.009 10.736 -4.613 1.00 79.19 113 ASP A C 1
ATOM 860 O O . ASP A 1 113 ? -0.355 11.390 -3.628 1.00 79.19 113 ASP A O 1
ATOM 864 N N . GLY A 1 114 ? 1.161 10.086 -4.639 1.00 83.25 114 GLY A N 1
ATOM 865 C CA . GLY A 1 114 ? 2.136 10.116 -3.547 1.00 83.25 114 GLY A CA 1
ATOM 866 C C . GLY A 1 114 ? 1.688 9.394 -2.272 1.00 83.25 114 GLY A C 1
ATOM 867 O O . GLY A 1 114 ? 2.378 9.487 -1.248 1.00 83.25 114 GLY A O 1
ATOM 868 N N . ARG A 1 115 ? 0.543 8.698 -2.309 1.00 89.00 115 ARG A N 1
ATOM 869 C CA . ARG A 1 115 ? -0.025 7.982 -1.164 1.00 89.00 115 ARG A CA 1
ATOM 870 C C . ARG A 1 115 ? 0.686 6.663 -0.909 1.00 89.00 115 ARG A C 1
ATOM 872 O O . ARG A 1 115 ? 1.330 6.091 -1.785 1.00 89.00 115 ARG A O 1
ATOM 879 N N . LEU A 1 116 ? 0.550 6.166 0.318 1.00 91.31 116 LEU A N 1
ATOM 880 C CA . LEU A 1 116 ? 0.974 4.813 0.660 1.00 91.31 116 LEU A CA 1
ATOM 881 C C . LEU A 1 116 ? -0.148 3.817 0.385 1.00 91.31 116 LEU A C 1
ATOM 883 O O . LEU A 1 116 ? -1.248 3.956 0.910 1.00 91.31 116 LEU A O 1
ATOM 887 N N . TYR A 1 117 ? 0.155 2.777 -0.376 1.00 91.81 117 TYR A N 1
ATOM 888 C CA . TYR A 1 117 ? -0.747 1.675 -0.672 1.00 91.81 117 TYR A CA 1
ATOM 889 C C . TYR A 1 117 ? -0.319 0.424 0.100 1.00 91.81 117 TYR A C 1
ATOM 891 O O . TYR A 1 117 ? 0.850 0.030 0.005 1.00 91.81 117 TYR A O 1
ATOM 899 N N . PRO A 1 118 ? -1.227 -0.210 0.865 1.00 93.19 118 PRO A N 1
ATOM 900 C CA . PRO A 1 118 ? -0.953 -1.502 1.470 1.00 93.19 118 PRO A CA 1
ATOM 901 C C . PRO A 1 118 ? -0.913 -2.568 0.375 1.00 93.19 118 PRO A C 1
ATOM 903 O O . PRO A 1 118 ? -1.707 -2.545 -0.567 1.00 93.19 118 PRO A O 1
ATOM 906 N N . THR A 1 119 ? -0.005 -3.528 0.500 1.00 92.81 119 THR A N 1
ATOM 907 C CA . THR A 1 119 ? -0.055 -4.731 -0.334 1.00 92.81 119 THR A CA 1
ATOM 908 C C . THR A 1 119 ? -1.150 -5.679 0.148 1.00 92.81 119 THR A C 1
ATOM 910 O O . THR A 1 119 ? -1.664 -5.561 1.263 1.00 92.81 119 THR A O 1
ATOM 913 N N . VAL A 1 120 ? -1.474 -6.678 -0.677 1.00 91.38 120 VAL A N 1
ATOM 914 C CA . VAL A 1 120 ? -2.410 -7.751 -0.305 1.00 91.38 120 VAL A CA 1
ATOM 915 C C . VAL A 1 120 ? -1.963 -8.453 0.984 1.00 91.38 120 VAL A C 1
ATOM 917 O O . VAL A 1 120 ? -2.793 -8.749 1.837 1.00 91.38 120 VAL A O 1
ATOM 920 N N . TYR A 1 121 ? -0.653 -8.627 1.185 1.00 91.25 121 TYR A N 1
ATOM 921 C CA . TYR A 1 121 ? -0.095 -9.230 2.400 1.00 91.25 121 TYR A CA 1
ATOM 922 C C . TYR A 1 121 ? -0.389 -8.408 3.660 1.00 91.25 121 TYR A C 1
ATOM 924 O O . TYR A 1 121 ? -0.734 -8.970 4.701 1.00 91.25 121 TYR A O 1
ATOM 932 N N . THR A 1 122 ? -0.301 -7.080 3.567 1.00 90.94 122 THR A N 1
ATOM 933 C CA . THR A 1 122 ? -0.678 -6.178 4.665 1.00 90.94 122 THR A CA 1
ATOM 934 C C . THR A 1 122 ? -2.180 -6.226 4.918 1.00 90.94 122 THR A C 1
ATOM 936 O O . THR A 1 122 ? -2.608 -6.309 6.067 1.00 90.94 122 THR A O 1
ATOM 939 N N . LEU A 1 123 ? -2.994 -6.254 3.860 1.00 90.81 123 LEU A N 1
ATOM 94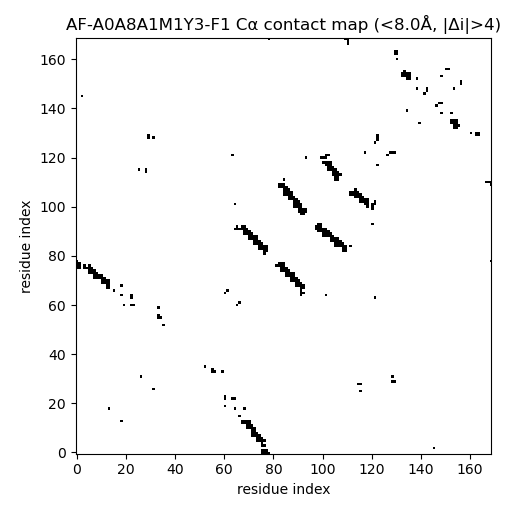0 C CA . LEU A 1 123 ? -4.450 -6.352 3.985 1.00 90.81 123 LEU A CA 1
ATOM 941 C C . LEU A 1 123 ? -4.916 -7.684 4.587 1.00 90.81 123 LEU A C 1
ATOM 943 O O . LEU A 1 123 ? -5.919 -7.698 5.289 1.00 90.81 123 LEU A O 1
ATOM 947 N N . TRP A 1 124 ? -4.190 -8.786 4.392 1.00 90.06 124 TRP A N 1
ATOM 948 C CA . TRP A 1 124 ? -4.503 -10.053 5.065 1.00 90.06 124 TRP A CA 1
ATOM 949 C C . TRP A 1 124 ? -4.335 -9.982 6.584 1.00 90.06 124 TRP A C 1
ATOM 951 O O . TRP A 1 124 ? -5.106 -10.601 7.312 1.00 90.06 124 TRP A O 1
ATOM 961 N N . ARG A 1 125 ? -3.363 -9.204 7.076 1.00 85.88 125 ARG A N 1
ATOM 962 C CA . ARG A 1 125 ? -3.168 -8.987 8.517 1.00 85.88 125 ARG A CA 1
ATOM 963 C C . ARG A 1 125 ? -4.118 -7.923 9.068 1.00 85.88 125 ARG A C 1
ATOM 965 O O . ARG A 1 125 ? -4.600 -8.044 10.193 1.00 85.88 125 ARG A O 1
ATOM 972 N N . HIS A 1 126 ? -4.405 -6.893 8.276 1.00 87.62 126 HIS A N 1
ATOM 973 C CA . HIS A 1 126 ? -5.234 -5.759 8.677 1.00 87.62 126 HIS A CA 1
ATOM 974 C C . HIS A 1 126 ? -6.350 -5.488 7.651 1.00 87.62 126 HIS A C 1
ATOM 976 O O . HIS A 1 126 ? -6.341 -4.451 6.981 1.00 87.62 126 HIS A O 1
ATOM 982 N N . PRO A 1 127 ? -7.363 -6.370 7.551 1.00 86.56 127 PRO A N 1
ATOM 983 C CA . PRO A 1 127 ? -8.399 -6.280 6.514 1.00 86.56 127 PRO A CA 1
ATOM 984 C C . PRO A 1 127 ? -9.282 -5.034 6.635 1.00 86.56 127 PRO A C 1
ATOM 986 O O . PRO A 1 127 ? -9.914 -4.625 5.669 1.00 86.56 127 PRO A O 1
ATOM 989 N N . ARG A 1 128 ? -9.306 -4.394 7.811 1.00 85.50 128 ARG A N 1
ATOM 990 C CA . ARG A 1 128 ? -10.104 -3.188 8.087 1.00 85.50 128 ARG A CA 1
ATOM 991 C C . ARG A 1 128 ? -9.404 -1.867 7.731 1.00 85.50 128 ARG A C 1
ATOM 993 O O . ARG A 1 128 ? -9.957 -0.809 8.013 1.00 85.50 128 ARG A O 1
ATOM 1000 N N . LEU A 1 129 ? -8.202 -1.894 7.139 1.00 86.50 129 LEU A N 1
ATOM 1001 C CA . LEU A 1 129 ? -7.496 -0.667 6.725 1.00 86.50 129 LEU A CA 1
ATOM 1002 C C . LEU A 1 129 ? -8.210 0.070 5.587 1.00 86.50 129 LEU A C 1
ATOM 1004 O O . LEU A 1 129 ? -8.261 1.303 5.567 1.00 86.50 129 LEU A O 1
ATOM 1008 N N . VAL A 1 130 ? -8.760 -0.691 4.642 1.00 88.12 130 VAL A N 1
ATOM 1009 C CA . VAL A 1 130 ? -9.453 -0.176 3.460 1.00 88.12 130 VAL A CA 1
ATOM 1010 C C . VAL A 1 130 ? -10.899 -0.668 3.445 1.00 88.12 130 VAL A C 1
ATOM 1012 O O . VAL A 1 130 ? -11.176 -1.751 3.958 1.00 88.12 130 VAL A O 1
ATOM 1015 N N . PRO A 1 131 ? -11.840 0.104 2.878 1.00 86.19 131 PRO A N 1
ATOM 1016 C CA . PRO A 1 131 ? -13.203 -0.373 2.688 1.00 86.19 131 PRO A CA 1
ATOM 1017 C C . PRO A 1 131 ? -13.236 -1.597 1.777 1.00 86.19 131 PRO A C 1
ATOM 1019 O O . PRO A 1 131 ? -12.547 -1.635 0.758 1.00 86.19 131 PRO A O 1
ATOM 1022 N N . LEU A 1 132 ? -14.070 -2.571 2.131 1.00 85.06 132 LEU A N 1
ATOM 1023 C CA . LEU A 1 132 ? -14.288 -3.752 1.311 1.00 85.06 132 LEU A CA 1
ATOM 1024 C C . LEU A 1 132 ? -15.320 -3.441 0.224 1.00 85.06 132 LEU A C 1
ATOM 1026 O O . LEU A 1 132 ? -16.403 -2.933 0.516 1.00 85.06 132 LEU A O 1
ATOM 1030 N N . LEU A 1 133 ? -14.980 -3.760 -1.022 1.00 85.19 133 LEU A N 1
ATOM 1031 C CA . LEU A 1 133 ? -15.889 -3.691 -2.160 1.00 85.19 133 LEU A CA 1
ATOM 1032 C C . LEU A 1 133 ? -16.166 -5.110 -2.644 1.00 85.19 133 LEU A C 1
ATOM 1034 O O . LEU A 1 133 ? -15.239 -5.875 -2.901 1.00 85.19 133 LEU A O 1
ATOM 1038 N N . HIS A 1 134 ? -17.444 -5.457 -2.749 1.00 85.38 134 HIS A N 1
ATOM 1039 C CA . HIS A 1 134 ? -17.870 -6.757 -3.249 1.00 85.38 134 HIS A CA 1
ATOM 1040 C C . HIS A 1 134 ? -18.050 -6.695 -4.761 1.00 85.38 134 HIS A C 1
ATOM 1042 O O . HIS A 1 134 ? -18.571 -5.714 -5.290 1.00 85.38 134 HIS A O 1
ATOM 1048 N N . THR A 1 135 ? -17.643 -7.750 -5.456 1.00 88.62 135 THR A N 1
ATOM 1049 C CA . THR A 1 135 ? -17.746 -7.865 -6.911 1.0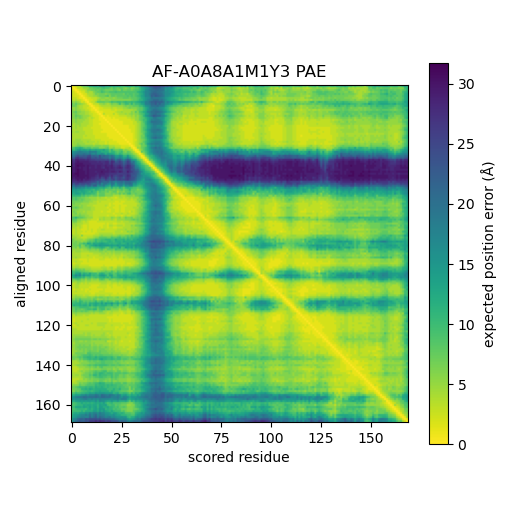0 88.62 135 THR A CA 1
ATOM 1050 C C . THR A 1 135 ? -18.288 -9.247 -7.294 1.00 88.62 135 THR A C 1
ATOM 1052 O O . THR A 1 135 ? -18.038 -10.223 -6.581 1.00 88.62 135 THR A O 1
ATOM 1055 N N . PRO A 1 136 ? -19.054 -9.373 -8.394 1.00 87.94 136 PRO A N 1
ATOM 1056 C CA . PRO A 1 136 ? -19.454 -10.676 -8.920 1.00 87.94 136 PRO A CA 1
ATOM 1057 C C . PRO A 1 136 ? -18.250 -11.499 -9.398 1.00 87.94 136 PRO A C 1
ATOM 1059 O O . PRO A 1 136 ? -17.253 -10.948 -9.859 1.00 87.94 136 PRO A O 1
ATOM 1062 N N . ASN A 1 137 ? -18.363 -12.829 -9.392 1.00 87.12 137 ASN A N 1
ATOM 1063 C CA . ASN A 1 137 ? -17.258 -13.702 -9.813 1.00 87.12 137 ASN A CA 1
ATOM 1064 C C . ASN A 1 137 ? -16.811 -13.445 -11.272 1.00 87.12 137 ASN A C 1
ATOM 1066 O O . ASN A 1 137 ? -15.625 -13.466 -11.573 1.00 87.12 137 ASN A O 1
ATOM 1070 N N . LEU A 1 138 ? -17.741 -13.079 -12.165 1.00 87.12 138 LEU A N 1
ATOM 1071 C CA . LEU A 1 138 ? -17.459 -12.816 -13.586 1.00 87.12 138 LEU A CA 1
ATOM 1072 C C . LEU A 1 138 ? -16.371 -11.748 -13.825 1.00 87.12 138 LEU A C 1
ATOM 1074 O O . LEU A 1 138 ? -15.670 -11.798 -14.835 1.00 87.12 138 LEU A O 1
ATOM 1078 N N . VAL A 1 139 ? -16.223 -10.772 -12.922 1.00 88.31 139 VAL A N 1
ATOM 1079 C CA . VAL A 1 139 ? -15.193 -9.728 -13.058 1.00 88.31 139 VAL A CA 1
ATOM 1080 C C . VAL A 1 139 ? -13.850 -10.128 -12.446 1.00 88.31 139 VAL A C 1
ATOM 1082 O O . VAL A 1 139 ? -12.840 -9.517 -12.792 1.00 88.31 139 VAL A O 1
ATOM 1085 N N . MET A 1 140 ? -13.791 -11.168 -11.606 1.00 88.31 140 MET A N 1
ATOM 1086 C CA . MET A 1 140 ? -12.551 -11.595 -10.943 1.00 88.31 140 MET A CA 1
ATOM 1087 C C . MET A 1 140 ? -11.478 -12.023 -11.945 1.00 88.31 140 MET A C 1
ATOM 1089 O O . MET A 1 140 ? -10.336 -11.583 -11.828 1.00 88.31 140 MET A O 1
ATOM 1093 N N . ASP A 1 141 ? -11.850 -12.758 -12.995 1.00 88.12 141 ASP A N 1
ATOM 1094 C CA . ASP A 1 141 ? -10.922 -13.159 -14.063 1.00 88.12 141 ASP A CA 1
ATOM 1095 C C . ASP A 1 141 ? -10.274 -11.953 -14.757 1.00 88.12 141 ASP A C 1
ATOM 1097 O O . ASP A 1 141 ? -9.097 -11.971 -15.127 1.00 88.12 141 ASP A O 1
ATOM 1101 N N . LYS A 1 142 ? -11.033 -10.862 -14.912 1.00 88.62 142 LYS A N 1
ATOM 1102 C CA . LYS A 1 142 ? -10.531 -9.613 -15.497 1.00 88.62 142 LYS A CA 1
ATOM 1103 C C . LYS A 1 142 ? -9.620 -8.870 -14.522 1.00 88.62 142 LYS A C 1
ATOM 1105 O O . LYS A 1 142 ? -8.573 -8.369 -14.937 1.00 88.62 142 LYS A O 1
ATOM 1110 N N . LEU A 1 143 ? -9.974 -8.850 -13.237 1.00 87.38 143 LEU A N 1
ATOM 1111 C CA . LEU A 1 143 ? -9.169 -8.232 -12.181 1.00 87.38 143 LEU A CA 1
ATOM 1112 C C . LEU A 1 143 ? -7.819 -8.935 -12.005 1.00 87.38 143 LEU A C 1
ATOM 1114 O O . LEU A 1 143 ? -6.796 -8.259 -11.895 1.00 87.38 143 LEU A O 1
ATOM 1118 N N . TYR A 1 144 ? -7.776 -10.270 -12.070 1.00 86.62 144 TYR A N 1
ATOM 1119 C CA . TYR A 1 144 ? -6.514 -11.021 -12.056 1.00 86.62 144 TYR A CA 1
ATOM 1120 C C . TYR A 1 144 ? -5.612 -10.666 -13.247 1.00 86.62 144 TYR A C 1
ATOM 1122 O O . TYR A 1 144 ? -4.390 -10.619 -13.109 1.00 86.62 144 TYR A O 1
ATOM 1130 N N . GLY A 1 145 ? -6.203 -10.329 -14.399 1.00 84.69 145 GLY A N 1
ATOM 1131 C CA . GLY A 1 145 ? -5.491 -9.808 -15.572 1.00 84.69 145 GLY A CA 1
ATOM 1132 C C . GLY A 1 145 ? -4.961 -8.371 -15.431 1.00 84.69 145 GLY A C 1
ATOM 1133 O O . GLY A 1 145 ? -4.280 -7.867 -16.341 1.00 84.69 145 GLY A O 1
ATOM 1134 N N . GLY A 1 146 ? -5.260 -7.715 -14.305 1.00 83.50 146 GLY A N 1
ATOM 1135 C CA . GLY A 1 146 ? -4.906 -6.331 -14.011 1.00 83.50 146 GLY A CA 1
ATOM 1136 C C . GLY A 1 146 ? -5.780 -5.307 -14.731 1.00 83.50 146 GLY A C 1
ATOM 1137 O O . GLY A 1 146 ? -5.282 -4.222 -15.020 1.00 83.50 146 GLY A O 1
ATOM 1138 N N . ALA A 1 147 ? -7.020 -5.665 -15.083 1.00 85.69 147 ALA A N 1
ATOM 1139 C CA . ALA A 1 147 ? -8.004 -4.710 -15.585 1.00 85.69 147 ALA A CA 1
ATOM 1140 C C . ALA A 1 147 ? -8.553 -3.841 -14.445 1.00 85.69 147 ALA A C 1
ATOM 1142 O O . ALA A 1 147 ? -8.642 -4.294 -13.302 1.00 85.69 147 ALA A O 1
ATOM 1143 N N . ASP A 1 148 ? -8.960 -2.620 -14.772 1.00 84.38 148 ASP A N 1
ATOM 1144 C CA . ASP A 1 148 ? -9.577 -1.716 -13.807 1.00 84.38 148 ASP A CA 1
ATOM 1145 C C . ASP A 1 148 ? -11.028 -2.123 -13.514 1.00 84.38 148 ASP A C 1
ATOM 1147 O O . ASP A 1 148 ? -11.770 -2.571 -14.396 1.00 84.38 148 ASP A O 1
ATOM 1151 N N . LEU A 1 149 ? -11.442 -1.968 -12.253 1.00 85.94 149 LEU A N 1
ATOM 1152 C CA . LEU A 1 149 ? -12.807 -2.261 -11.828 1.00 85.94 149 LEU A CA 1
ATOM 1153 C C . LEU A 1 149 ? -13.728 -1.090 -12.174 1.00 85.94 149 LEU A C 1
ATOM 1155 O O . LEU A 1 149 ? -13.667 -0.033 -11.550 1.00 85.94 149 LEU A O 1
ATOM 1159 N N . MET A 1 150 ? -14.619 -1.299 -13.139 1.00 85.69 150 MET A N 1
ATOM 1160 C CA . MET A 1 150 ? -15.643 -0.319 -13.503 1.00 85.69 150 MET A CA 1
ATOM 1161 C C . MET A 1 150 ? -16.849 -0.403 -12.560 1.00 85.69 150 MET A C 1
ATOM 1163 O O . MET A 1 150 ? -17.160 -1.477 -12.042 1.00 85.69 150 MET A O 1
ATOM 1167 N N . THR A 1 151 ? -17.587 0.701 -12.401 1.00 83.12 151 THR A N 1
ATOM 1168 C CA . THR A 1 151 ? -18.784 0.789 -11.540 1.00 83.12 151 THR A CA 1
ATOM 1169 C C . THR A 1 151 ? -19.800 -0.350 -11.737 1.00 83.12 151 THR A C 1
ATOM 1171 O O . THR A 1 151 ? -20.277 -0.868 -10.730 1.00 83.12 151 THR A O 1
ATOM 1174 N N . PRO A 1 152 ? -20.114 -0.817 -12.967 1.00 82.38 152 PRO A N 1
ATOM 1175 C CA . PRO A 1 152 ? -21.033 -1.947 -13.163 1.00 82.38 152 PRO A CA 1
ATOM 1176 C C . PRO A 1 152 ? -20.535 -3.281 -12.584 1.00 82.38 152 PRO A C 1
ATOM 1178 O O . PRO A 1 152 ? -21.324 -4.196 -12.379 1.00 82.38 152 PRO A O 1
ATOM 1181 N N . GLY A 1 153 ? -19.228 -3.408 -12.339 1.00 81.38 153 GLY A N 1
ATOM 1182 C CA . GLY A 1 153 ? -18.615 -4.582 -11.720 1.00 81.38 153 GLY A CA 1
ATOM 1183 C C . GLY A 1 153 ? -18.710 -4.603 -10.192 1.00 81.38 153 GLY A C 1
ATOM 1184 O O . GLY A 1 153 ? -18.291 -5.587 -9.586 1.00 81.38 153 GLY A O 1
ATOM 1185 N N . LEU A 1 154 ? -19.238 -3.549 -9.562 1.00 84.38 154 LEU A N 1
ATOM 1186 C CA . LEU A 1 154 ? -19.457 -3.492 -8.118 1.00 84.38 154 LEU A CA 1
ATOM 1187 C C . LEU A 1 154 ? -20.817 -4.093 -7.756 1.00 84.38 154 LEU A C 1
ATOM 1189 O O . LEU A 1 154 ? -21.859 -3.675 -8.259 1.00 84.38 154 LEU A O 1
ATOM 1193 N N . ALA A 1 155 ? -20.810 -5.055 -6.837 1.00 77.94 155 ALA A N 1
ATOM 1194 C CA . ALA A 1 155 ? -22.026 -5.560 -6.222 1.00 77.94 155 ALA A CA 1
ATOM 1195 C C . ALA A 1 155 ? -22.618 -4.500 -5.274 1.00 77.94 155 ALA A C 1
ATOM 1197 O O . ALA A 1 155 ? -21.889 -3.716 -4.669 1.00 77.94 155 ALA A O 1
ATOM 1198 N N . ASN A 1 156 ? -23.944 -4.510 -5.122 1.00 73.50 156 ASN A N 1
ATOM 1199 C CA . ASN A 1 156 ? -24.734 -3.643 -4.232 1.00 73.50 15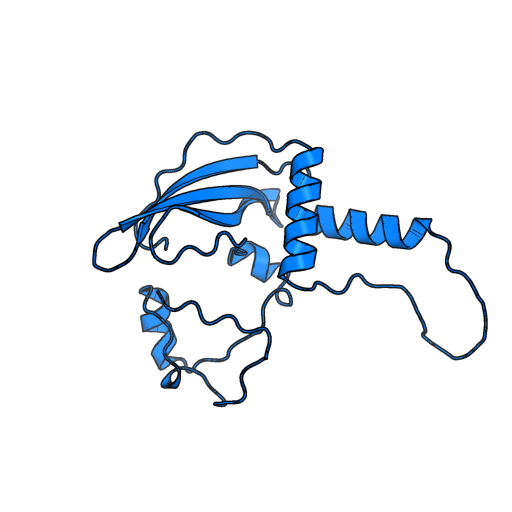6 ASN A CA 1
ATOM 1200 C C . ASN A 1 156 ? -24.880 -2.164 -4.631 1.00 73.50 156 ASN A C 1
ATOM 1202 O O . ASN A 1 156 ? -25.603 -1.449 -3.945 1.00 73.50 156 ASN A O 1
ATOM 1206 N N . GLY A 1 157 ? -24.307 -1.726 -5.757 1.00 67.81 157 GLY A N 1
ATOM 1207 C CA . GLY A 1 157 ? -24.525 -0.379 -6.295 1.00 67.81 157 GLY A CA 1
ATOM 1208 C C . GLY A 1 157 ? -24.162 0.765 -5.326 1.00 67.81 157 GLY A C 1
ATOM 1209 O O . GLY A 1 157 ? -23.580 0.539 -4.264 1.00 67.81 157 GLY A O 1
ATOM 1210 N N . PRO A 1 158 ? -24.443 2.025 -5.694 1.00 72.62 158 PRO A N 1
ATOM 1211 C CA . PRO A 1 158 ? -24.269 3.162 -4.794 1.00 72.62 158 PRO A CA 1
ATOM 1212 C C . PRO A 1 158 ? -25.328 3.171 -3.665 1.00 72.62 158 PRO A C 1
ATOM 1214 O O . PRO A 1 158 ? -26.451 2.717 -3.887 1.00 72.62 158 PRO A O 1
ATOM 1217 N N . PRO A 1 159 ? -25.021 3.753 -2.486 1.00 75.62 159 PRO A N 1
ATOM 1218 C CA . PRO A 1 159 ? -23.819 4.532 -2.183 1.00 75.62 159 PRO A CA 1
ATOM 1219 C C . PRO A 1 159 ? -22.615 3.669 -1.776 1.00 75.62 159 PRO A C 1
ATOM 1221 O O . PRO A 1 159 ? -22.708 2.792 -0.921 1.00 75.62 159 PRO A O 1
ATOM 1224 N N . PHE A 1 160 ? -21.448 3.973 -2.349 1.00 78.62 160 PHE A N 1
ATOM 1225 C CA . PHE A 1 160 ? -20.189 3.337 -1.960 1.00 78.62 160 PHE A CA 1
ATOM 1226 C C . PHE A 1 160 ? -19.661 3.912 -0.636 1.00 78.62 160 PHE A C 1
ATOM 1228 O O . PHE A 1 160 ? -19.971 5.059 -0.298 1.00 78.62 160 PHE A O 1
ATOM 1235 N N . PRO A 1 161 ? -18.834 3.159 0.117 1.00 77.94 161 PRO A N 1
ATOM 1236 C CA . PRO A 1 161 ? -18.232 3.662 1.346 1.00 77.94 161 PRO A CA 1
ATOM 1237 C C . PRO A 1 161 ? -17.503 4.986 1.092 1.00 77.94 161 PRO A C 1
ATOM 1239 O O . PRO A 1 161 ? -16.659 5.059 0.206 1.00 77.94 161 PRO A O 1
ATOM 1242 N N . ALA A 1 162 ? -17.749 6.014 1.909 1.00 76.38 162 ALA A N 1
ATOM 1243 C CA . ALA A 1 162 ? -17.157 7.351 1.726 1.00 76.38 162 ALA A CA 1
ATOM 1244 C C . ALA A 1 162 ? -15.613 7.372 1.751 1.00 76.38 162 ALA A C 1
ATOM 1246 O O . ALA A 1 162 ? -14.978 8.337 1.336 1.00 76.38 162 ALA A O 1
ATOM 1247 N N . ARG A 1 163 ? -14.998 6.305 2.273 1.00 74.75 163 ARG A N 1
ATOM 1248 C CA . ARG A 1 163 ? -13.545 6.103 2.331 1.00 74.75 163 ARG A CA 1
ATOM 1249 C C . ARG A 1 163 ? -12.984 5.354 1.116 1.00 74.75 163 ARG A C 1
ATOM 1251 O O . ARG A 1 163 ? -11.772 5.158 1.057 1.00 74.75 163 ARG A O 1
ATOM 1258 N N . ALA A 1 164 ? -13.831 4.874 0.206 1.00 72.94 164 ALA A N 1
ATOM 1259 C CA . ALA A 1 164 ? -13.387 4.186 -0.996 1.00 72.94 164 ALA A CA 1
ATOM 1260 C C . ALA A 1 164 ? -12.731 5.212 -1.924 1.00 72.94 164 ALA A C 1
ATOM 1262 O O . ALA A 1 164 ? -13.339 6.213 -2.298 1.00 72.94 164 ALA A O 1
ATOM 1263 N N . VAL A 1 165 ? -11.464 4.984 -2.260 1.00 68.25 165 VAL A N 1
ATOM 1264 C CA . VAL A 1 165 ? -10.718 5.854 -3.170 1.00 68.25 165 VAL A CA 1
ATOM 1265 C C . VAL A 1 165 ? -10.840 5.266 -4.570 1.00 68.25 165 VAL A C 1
ATOM 1267 O O . VAL A 1 165 ? -10.347 4.169 -4.819 1.00 68.25 165 VAL A O 1
ATOM 1270 N N . CYS A 1 166 ? -11.497 5.990 -5.476 1.00 60.31 166 CYS A N 1
ATOM 1271 C CA . CYS A 1 166 ? -11.463 5.674 -6.901 1.00 60.31 166 CYS A CA 1
ATOM 1272 C C . CYS A 1 166 ? -10.165 6.238 -7.479 1.00 60.31 166 CYS A C 1
ATOM 1274 O O . CYS A 1 166 ? -9.995 7.455 -7.548 1.00 60.31 166 CYS A O 1
ATOM 1276 N N . ILE A 1 167 ? -9.243 5.359 -7.860 1.00 56.72 167 ILE A N 1
ATOM 1277 C CA . ILE A 1 167 ? -8.037 5.745 -8.588 1.00 56.72 167 ILE A CA 1
ATOM 1278 C C . ILE A 1 167 ? -8.395 5.631 -10.067 1.00 56.72 167 ILE A C 1
ATOM 1280 O O . ILE A 1 167 ? -8.433 4.530 -10.607 1.00 56.72 167 ILE A O 1
ATOM 1284 N N . PHE A 1 168 ? -8.732 6.755 -10.694 1.00 35.69 168 PHE A N 1
ATOM 1285 C CA . PHE A 1 168 ? -8.824 6.820 -12.149 1.00 35.69 168 PHE A CA 1
ATOM 1286 C C . PHE A 1 168 ? -7.389 6.882 -12.682 1.00 35.69 168 PHE A C 1
ATOM 1288 O O . PHE A 1 168 ? -6.681 7.854 -12.409 1.00 35.69 168 PHE A O 1
ATOM 1295 N N . ALA A 1 169 ? -6.949 5.804 -13.331 1.00 40.12 169 ALA A N 1
ATOM 1296 C CA . ALA A 1 169 ? -5.678 5.727 -14.046 1.00 40.12 169 ALA A CA 1
ATOM 1297 C C . ALA A 1 169 ? -5.871 6.095 -15.520 1.00 40.12 169 ALA A C 1
ATOM 1299 O O . ALA A 1 169 ? -6.954 5.777 -16.064 1.00 40.12 169 ALA A O 1
#

Secondary structure (DSSP, 8-state):
--SSPPEE---EEPPHHHHHHHHHHHHHHTT--------SS--------HHHHHHHHHHHHHHHS-TT-EEEEEEEEETTTTEEEEEEEEEEE-TTS-EEEEEEEEEESTT-----EE-HHHHHH-TTSS------HHHHHHHHTT----GGGSTT-SSPPTT------

Nearest PDB structures (foldseek):
  3d2l-assembly1_A  TM=1.940E-01  e=2.613E-01  Exiguobacterium sibiricum 255-15
  5gyd-assembly1_B  TM=1.770E-01  e=8.388E+00  Saccharomyces cerevisiae S288C

Foldseek 3Di:
DCLDPKDKDDKDFDDPVVLLVVLVLLCVLLVPDQPDDDDDDDDDDDDDDPVPSVVSSVVSSCLLAPNRKIKIKIWFFDDPVRKIWIWMWIWAQAPVRDIDTAWTATDDTPLHPRGIDGDPRNCVSVVSSADDWDFDPVCVVVVVSVDDDDQVRTPPHDPDDPRHDDRDD